Protein AF-A0A8E2E1L4-F1 (afdb_monomer)

Foldseek 3Di:
DDDDPDPPDPLDAAEAEDADAAAKEKAFKFFLQLWQPDADPVRDTCHPVNSCVPQVPPDRMDGAPFPVVQLQVQLQVLQVPPPPRGHYYYHHCDHSHVLRNVLVVQQVVVCPDDPNGSNYIYMYDHDDDDPVSVVVSVSSVVSSVVSSVVRSRD

Organism: NCBI:txid1314670

Structure (mmCIF, N/CA/C/O backbone):
data_AF-A0A8E2E1L4-F1
#
_entry.id   AF-A0A8E2E1L4-F1
#
loop_
_atom_site.group_PDB
_atom_site.id
_atom_site.type_symbol
_atom_site.label_atom_id
_atom_site.label_alt_id
_atom_site.label_comp_id
_atom_site.label_asym_id
_atom_site.label_entity_id
_atom_site.label_seq_id
_atom_site.pdbx_PDB_ins_code
_atom_site.Cartn_x
_atom_site.Cartn_y
_atom_site.Cartn_z
_atom_site.occupancy
_atom_site.B_iso_or_equiv
_atom_site.auth_seq_id
_atom_site.auth_comp_id
_atom_site.auth_asym_id
_atom_site.auth_atom_id
_atom_site.pdbx_PDB_model_num
ATOM 1 N N . MET A 1 1 ? 24.761 -16.349 30.026 1.00 37.56 1 MET A N 1
ATOM 2 C CA . MET A 1 1 ? 23.645 -15.376 29.986 1.00 37.56 1 MET A CA 1
ATOM 3 C C . MET A 1 1 ? 23.310 -15.074 28.532 1.00 37.56 1 MET A C 1
ATOM 5 O O . MET A 1 1 ? 23.951 -14.234 27.919 1.00 37.56 1 MET A O 1
ATOM 9 N N . THR A 1 2 ? 22.364 -15.805 27.950 1.00 43.59 2 THR A N 1
ATOM 10 C CA . THR A 1 2 ? 21.854 -15.575 26.591 1.00 43.59 2 THR A CA 1
ATOM 11 C C . THR A 1 2 ? 20.612 -14.696 26.685 1.00 43.59 2 THR A C 1
ATOM 13 O O . THR A 1 2 ? 19.639 -15.069 27.336 1.00 43.59 2 THR A O 1
ATOM 16 N N . ARG A 1 3 ? 20.661 -13.499 26.092 1.00 42.09 3 ARG A N 1
ATOM 17 C CA . ARG A 1 3 ? 19.517 -12.581 26.031 1.00 42.09 3 ARG A CA 1
ATOM 18 C C . ARG A 1 3 ? 18.404 -13.212 25.179 1.00 42.09 3 ARG A C 1
ATOM 20 O O . ARG A 1 3 ? 18.690 -13.579 24.039 1.00 42.09 3 ARG A O 1
ATOM 27 N N . PRO A 1 4 ? 17.165 -13.344 25.683 1.00 47.50 4 PRO A N 1
ATOM 28 C CA . PRO A 1 4 ? 16.053 -13.804 24.869 1.00 47.50 4 PRO A CA 1
ATOM 29 C C . PRO A 1 4 ? 15.651 -12.668 23.926 1.00 47.50 4 PRO A C 1
ATOM 31 O O . PRO A 1 4 ? 15.186 -11.616 24.360 1.00 47.50 4 PRO A O 1
ATOM 34 N N . TRP A 1 5 ? 15.861 -12.871 22.628 1.00 40.62 5 TRP A N 1
ATOM 35 C CA . TRP A 1 5 ? 15.277 -12.031 21.590 1.00 40.62 5 TRP A CA 1
ATOM 36 C C . TRP A 1 5 ? 13.769 -12.271 21.587 1.00 40.62 5 TRP A C 1
ATOM 38 O O . TRP A 1 5 ? 13.267 -13.184 20.937 1.00 40.62 5 TRP A O 1
ATOM 48 N N . VAL A 1 6 ? 13.037 -11.477 22.363 1.00 40.38 6 VAL A N 1
ATOM 49 C CA . VAL A 1 6 ? 11.596 -11.353 22.173 1.00 40.38 6 VAL A CA 1
ATOM 50 C C . VAL A 1 6 ? 11.417 -10.664 20.823 1.00 40.38 6 VAL A C 1
ATOM 52 O O . VAL A 1 6 ? 11.784 -9.502 20.666 1.00 40.38 6 VAL A O 1
ATOM 55 N N . LEU A 1 7 ? 10.872 -11.382 19.841 1.00 41.34 7 LEU A N 1
ATOM 56 C CA . LEU A 1 7 ? 10.333 -10.829 18.593 1.00 41.34 7 LEU A CA 1
ATOM 57 C C . LEU A 1 7 ? 9.090 -9.969 18.907 1.00 41.34 7 LEU A C 1
ATOM 59 O O . LEU A 1 7 ? 7.988 -10.265 18.456 1.00 41.34 7 LEU A O 1
ATOM 63 N N . SER A 1 8 ? 9.233 -8.937 19.744 1.00 45.66 8 SER A N 1
ATOM 64 C CA . SER A 1 8 ? 8.126 -8.072 20.175 1.00 45.66 8 SER A CA 1
ATOM 65 C C . SER A 1 8 ? 7.727 -7.042 19.121 1.00 45.66 8 SER A C 1
ATOM 67 O O . SER A 1 8 ? 6.702 -6.394 19.284 1.00 45.66 8 SER A O 1
ATOM 69 N N . HIS A 1 9 ? 8.495 -6.907 18.038 1.00 49.41 9 HIS A N 1
ATOM 70 C CA . HIS A 1 9 ? 8.280 -5.892 17.006 1.00 49.41 9 HIS A CA 1
ATOM 71 C C . HIS A 1 9 ? 8.384 -6.492 15.601 1.00 49.41 9 HIS A C 1
ATOM 73 O O . HIS A 1 9 ? 9.121 -6.005 14.750 1.00 49.41 9 HIS A O 1
ATOM 79 N N . LEU A 1 10 ? 7.652 -7.576 15.328 1.00 51.28 10 LEU A N 1
ATOM 80 C CA . LEU A 1 10 ? 7.323 -7.870 13.934 1.00 51.28 10 LEU A CA 1
ATOM 81 C C . LEU A 1 10 ? 6.245 -6.872 13.512 1.00 51.28 10 LEU A C 1
ATOM 83 O O . LEU A 1 10 ? 5.058 -7.117 13.735 1.00 51.28 10 LEU A O 1
ATOM 87 N N . SER A 1 11 ? 6.656 -5.747 12.928 1.00 56.84 11 SER A N 1
ATOM 88 C CA . SER A 1 11 ? 5.755 -4.844 12.216 1.00 56.84 11 SER A CA 1
ATOM 89 C C . SER A 1 11 ? 5.041 -5.649 11.135 1.00 56.84 11 SER A C 1
ATOM 91 O O . SER A 1 11 ? 5.605 -6.015 10.106 1.00 56.84 11 SER A O 1
ATOM 93 N N . ARG A 1 12 ? 3.791 -6.021 11.413 1.00 73.44 12 ARG A N 1
ATOM 94 C CA . ARG A 1 12 ? 2.963 -6.807 10.502 1.00 73.44 12 ARG A CA 1
ATOM 95 C C . ARG A 1 12 ? 2.370 -5.865 9.469 1.00 73.44 12 ARG A C 1
ATOM 97 O O . ARG A 1 12 ? 1.299 -5.314 9.695 1.00 73.44 12 ARG A O 1
ATOM 104 N N . VAL A 1 13 ? 3.076 -5.683 8.359 1.00 80.88 13 VAL A N 1
ATOM 105 C CA . VAL A 1 13 ? 2.529 -5.015 7.176 1.00 80.88 13 VAL A CA 1
ATOM 106 C C . VAL A 1 13 ? 1.843 -6.057 6.296 1.00 80.88 13 VAL A C 1
ATOM 108 O O . VAL A 1 13 ? 2.443 -7.074 5.949 1.00 80.88 13 VAL A O 1
ATOM 111 N N . LEU A 1 14 ? 0.584 -5.815 5.935 1.00 82.12 14 LEU A N 1
ATOM 112 C CA . LEU A 1 14 ? -0.128 -6.593 4.921 1.00 82.12 14 LEU A CA 1
ATOM 113 C C . LEU A 1 14 ? -0.128 -5.822 3.598 1.00 82.12 14 LEU A C 1
ATOM 115 O O . LEU A 1 14 ? -0.702 -4.740 3.526 1.00 82.12 14 LEU A O 1
ATOM 119 N N . LEU A 1 15 ? 0.481 -6.391 2.557 1.00 85.12 15 LEU A N 1
ATOM 120 C CA . LEU A 1 15 ? 0.494 -5.832 1.205 1.00 85.12 15 LEU A CA 1
ATOM 121 C C . LEU A 1 15 ? -0.472 -6.618 0.310 1.00 85.12 15 LEU A C 1
ATOM 123 O O . LEU A 1 15 ? -0.306 -7.822 0.131 1.00 85.12 15 LEU A O 1
ATOM 127 N N . SER A 1 16 ? -1.469 -5.941 -0.254 1.00 81.81 16 SER A N 1
ATOM 128 C CA . SER A 1 16 ? -2.359 -6.480 -1.297 1.00 81.81 16 SER A CA 1
ATOM 129 C C . SER A 1 16 ? -2.087 -5.765 -2.612 1.00 81.81 16 SER A C 1
ATOM 131 O O . SER A 1 16 ? -1.824 -4.569 -2.577 1.00 81.81 16 SER A O 1
ATOM 133 N N . ALA A 1 17 ? -2.160 -6.449 -3.758 1.00 82.19 17 ALA A N 1
ATOM 134 C CA . ALA A 1 17 ? -1.877 -5.821 -5.048 1.00 82.19 17 ALA A CA 1
ATOM 135 C C . ALA A 1 17 ? -2.893 -6.163 -6.143 1.00 82.19 17 ALA A C 1
ATOM 137 O O . ALA A 1 17 ? -3.442 -7.265 -6.173 1.00 82.19 17 ALA A O 1
ATOM 138 N N . ARG A 1 18 ? -3.124 -5.217 -7.063 1.00 85.62 18 ARG A N 1
ATOM 139 C CA . ARG A 1 18 ? -3.981 -5.401 -8.247 1.00 85.62 18 ARG A CA 1
ATOM 140 C C . ARG A 1 18 ? -3.499 -4.568 -9.431 1.00 85.62 18 ARG A C 1
ATOM 142 O O . ARG A 1 18 ? -2.987 -3.471 -9.256 1.00 85.62 18 ARG A O 1
ATOM 149 N N . ILE A 1 19 ? -3.742 -5.063 -10.641 1.00 83.75 19 ILE A N 1
ATOM 150 C CA . ILE A 1 19 ? -3.509 -4.330 -11.887 1.00 83.75 19 ILE A CA 1
ATOM 151 C C . ILE A 1 19 ? -4.470 -3.122 -12.033 1.00 83.75 19 ILE A C 1
ATOM 153 O O . ILE A 1 19 ? -5.688 -3.266 -11.924 1.00 83.75 19 ILE A O 1
ATOM 157 N N . ARG A 1 20 ? -3.908 -1.947 -12.332 1.00 75.88 20 ARG A N 1
ATOM 158 C CA . ARG A 1 20 ? -4.510 -0.674 -12.777 1.00 75.88 20 ARG A CA 1
ATOM 159 C C . ARG A 1 20 ? -3.810 -0.266 -14.084 1.00 75.88 20 ARG A C 1
ATOM 161 O O . ARG A 1 20 ? -2.840 -0.894 -14.478 1.00 75.88 20 ARG A O 1
ATOM 168 N N . LYS A 1 21 ? -4.303 0.734 -14.822 1.00 69.94 21 LYS A N 1
ATOM 169 C CA . LYS A 1 21 ? -3.835 0.960 -16.204 1.00 69.94 21 LYS A CA 1
ATOM 170 C C . LYS A 1 21 ? -2.362 1.405 -16.305 1.00 69.94 21 LYS A C 1
ATOM 172 O O . LYS A 1 21 ? -1.568 0.674 -16.883 1.00 69.94 21 LYS A O 1
ATOM 177 N N . ASN A 1 22 ? -1.981 2.563 -15.749 1.00 84.56 22 ASN A N 1
ATOM 178 C CA . ASN A 1 22 ? -0.790 3.272 -16.262 1.00 84.56 22 ASN A CA 1
ATOM 179 C C . ASN A 1 22 ? 0.268 3.696 -15.227 1.00 84.56 22 ASN A C 1
ATOM 181 O O . ASN A 1 22 ? 1.285 4.261 -15.618 1.00 84.56 22 ASN A O 1
ATOM 185 N N . TYR A 1 23 ? 0.052 3.477 -13.930 1.00 91.75 23 TYR A N 1
ATOM 186 C CA . TYR A 1 23 ? 1.002 3.882 -12.889 1.00 91.75 23 TYR A CA 1
ATOM 187 C C . TYR A 1 23 ? 0.946 2.940 -11.690 1.00 91.75 23 TYR A C 1
ATOM 189 O O . TYR A 1 23 ? -0.010 2.183 -11.514 1.00 91.75 23 TYR A O 1
ATOM 197 N N . PHE A 1 24 ? 1.984 3.017 -10.867 1.00 94.75 24 PHE A N 1
ATOM 198 C CA . PHE A 1 24 ? 2.066 2.350 -9.581 1.00 94.75 24 PHE A CA 1
ATOM 199 C C . PHE A 1 24 ? 1.495 3.269 -8.500 1.00 94.75 24 PHE A C 1
ATOM 201 O O . PHE A 1 24 ? 1.858 4.446 -8.435 1.00 94.75 24 PHE A O 1
ATOM 208 N N . ALA A 1 25 ? 0.630 2.760 -7.631 1.00 94.69 25 ALA A N 1
ATOM 209 C CA . ALA A 1 25 ? 0.103 3.560 -6.531 1.00 94.69 25 ALA A CA 1
ATOM 210 C C . ALA A 1 25 ? -0.146 2.749 -5.275 1.00 94.69 25 ALA A C 1
ATOM 212 O O . ALA A 1 25 ? -0.619 1.620 -5.348 1.00 94.69 25 ALA A O 1
ATOM 213 N N . ILE A 1 26 ? 0.140 3.357 -4.132 1.00 95.25 26 ILE A N 1
ATOM 214 C CA . ILE A 1 26 ? -0.335 2.871 -2.842 1.00 95.25 26 ILE A CA 1
ATOM 215 C C . ILE A 1 26 ? -1.504 3.724 -2.369 1.00 95.25 26 ILE A C 1
ATOM 217 O O . ILE A 1 26 ? -1.541 4.924 -2.639 1.00 95.25 26 ILE A O 1
ATOM 221 N N . GLU A 1 27 ? -2.451 3.093 -1.689 1.00 94.12 27 GLU A N 1
ATOM 222 C CA . GLU A 1 27 ? -3.733 3.707 -1.349 1.00 94.12 27 GLU A CA 1
ATOM 223 C C . GLU A 1 27 ? -3.829 4.051 0.145 1.00 94.12 27 GLU A C 1
ATOM 225 O O . GLU A 1 27 ? -3.549 3.201 0.995 1.00 94.12 27 GLU A O 1
ATOM 230 N N . SER A 1 28 ? -4.251 5.270 0.487 1.00 93.31 28 SER A N 1
ATOM 231 C CA . SER A 1 28 ? -4.348 5.750 1.878 1.00 93.31 28 SER A CA 1
ATOM 232 C C . SER A 1 28 ? -5.562 5.230 2.633 1.00 93.31 28 SER A C 1
ATOM 234 O O . SER A 1 28 ? -5.462 4.944 3.833 1.00 93.31 28 SER A O 1
ATOM 236 N N . SER A 1 29 ? -6.692 5.070 1.944 1.00 93.81 29 SER A N 1
ATOM 237 C CA . SER A 1 29 ? -7.962 4.744 2.583 1.00 93.81 29 SER A CA 1
ATOM 238 C C . SER A 1 29 ? -8.826 3.782 1.771 1.00 93.81 29 SER A C 1
ATOM 240 O O . SER A 1 29 ? -8.568 3.500 0.601 1.00 93.81 29 SER A O 1
ATOM 242 N N . ALA A 1 30 ? -9.858 3.241 2.416 1.00 94.00 30 ALA A N 1
ATOM 243 C CA . ALA A 1 30 ? -10.914 2.490 1.754 1.00 94.00 30 ALA A CA 1
ATOM 244 C C . ALA A 1 30 ? -12.280 2.800 2.365 1.00 94.00 30 ALA A C 1
ATOM 246 O O . ALA A 1 30 ? -12.400 3.020 3.576 1.00 94.00 30 ALA A O 1
ATOM 247 N N . SER A 1 31 ? -13.318 2.728 1.530 1.00 92.88 31 SER A N 1
ATOM 248 C CA . SER A 1 31 ? -14.711 2.813 1.964 1.00 92.88 31 SER A CA 1
ATOM 249 C C . SER A 1 31 ? -15.279 1.437 2.307 1.00 92.88 31 SER A C 1
ATOM 251 O O . SER A 1 31 ? -15.111 0.452 1.578 1.00 92.88 31 SER A O 1
ATOM 253 N N . ARG A 1 32 ? -16.050 1.388 3.388 1.00 91.94 32 ARG A N 1
ATOM 254 C CA . ARG A 1 32 ? -16.835 0.229 3.812 1.00 91.94 32 ARG A CA 1
ATOM 255 C C . ARG A 1 32 ? -17.844 -0.208 2.751 1.00 91.94 32 ARG A C 1
ATOM 257 O O . ARG A 1 32 ? -18.171 -1.389 2.647 1.00 91.94 32 ARG A O 1
ATOM 264 N N . SER A 1 33 ? -18.338 0.742 1.963 1.00 87.00 33 SER A N 1
ATOM 265 C CA . SER A 1 33 ? -19.400 0.532 0.981 1.00 87.00 33 SER A CA 1
ATOM 266 C C . SER A 1 33 ? -18.871 0.281 -0.435 1.00 87.00 33 SER A C 1
ATOM 268 O O . SER A 1 33 ? -19.618 0.429 -1.391 1.00 87.00 33 SER A O 1
ATOM 270 N N . SER A 1 34 ? -17.620 -0.140 -0.615 1.00 84.62 34 SER A N 1
ATOM 271 C CA . SER A 1 34 ? -16.996 -0.208 -1.948 1.00 84.62 34 SER A CA 1
ATOM 272 C C . SER A 1 34 ? -17.573 -1.267 -2.911 1.00 84.62 34 SER A C 1
ATOM 274 O O . SER A 1 34 ? -17.294 -1.194 -4.094 1.00 84.62 34 SER A O 1
ATOM 276 N N . TYR A 1 35 ? -18.357 -2.264 -2.476 1.00 90.00 35 TYR A N 1
ATOM 277 C CA . TYR A 1 35 ? -18.677 -3.447 -3.312 1.00 90.00 35 TYR A CA 1
ATOM 278 C C . TYR A 1 35 ? -20.177 -3.754 -3.481 1.00 90.00 35 TYR A C 1
ATOM 280 O O . TYR A 1 35 ? -20.580 -4.891 -3.714 1.00 90.00 35 TYR A O 1
ATOM 288 N N . HIS A 1 36 ? -21.022 -2.729 -3.373 1.00 87.62 36 HIS A N 1
ATOM 289 C CA . HIS A 1 36 ? -22.476 -2.888 -3.483 1.00 87.62 36 HIS A CA 1
ATOM 290 C C . HIS A 1 36 ? -23.052 -2.540 -4.867 1.00 87.62 36 HIS A C 1
ATOM 292 O O . HIS A 1 36 ? -24.228 -2.807 -5.105 1.00 87.62 36 HIS A O 1
ATOM 298 N N . GLU A 1 37 ? -22.262 -1.910 -5.743 1.00 86.62 37 GLU A N 1
ATOM 299 C CA . GLU A 1 37 ? -22.732 -1.356 -7.025 1.00 86.62 37 GLU A CA 1
ATOM 300 C C . GLU A 1 37 ? -22.460 -2.294 -8.203 1.00 86.62 37 GLU A C 1
ATOM 302 O O . GLU A 1 37 ? -23.354 -2.573 -8.997 1.00 86.62 37 GLU A O 1
ATOM 307 N N . ASN A 1 38 ? -21.228 -2.798 -8.300 1.00 87.69 3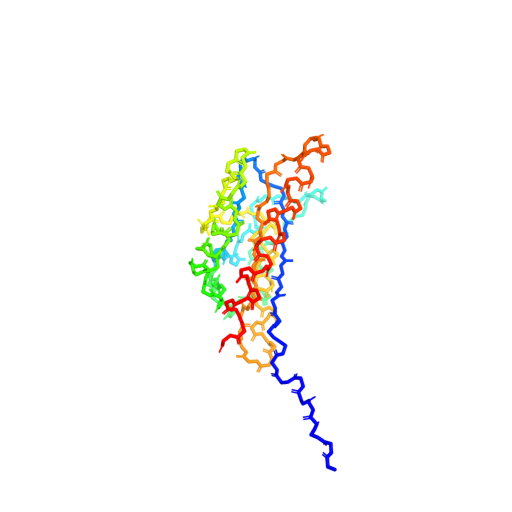8 ASN A N 1
ATOM 308 C CA . ASN A 1 38 ? -20.754 -3.565 -9.447 1.00 87.69 38 ASN A CA 1
ATOM 309 C C . ASN A 1 38 ? -20.560 -5.038 -9.057 1.00 87.69 38 ASN A C 1
ATOM 311 O O . ASN A 1 38 ? -19.838 -5.300 -8.090 1.00 87.69 38 ASN A O 1
ATOM 315 N N . PRO A 1 39 ? -21.165 -5.998 -9.782 1.00 88.38 39 PRO A N 1
ATOM 316 C CA . PRO A 1 39 ? -21.031 -7.414 -9.471 1.00 88.38 39 PRO A CA 1
ATOM 317 C C . PRO A 1 39 ? -19.677 -8.004 -9.898 1.00 88.38 39 PRO A C 1
ATOM 319 O O . PRO A 1 39 ? -19.085 -7.571 -10.887 1.00 88.38 39 PRO A O 1
ATOM 322 N N . ASP A 1 40 ? -19.197 -9.017 -9.174 1.00 89.12 40 ASP A N 1
ATOM 323 C CA . ASP A 1 40 ? -18.026 -9.810 -9.564 1.00 89.12 40 ASP A CA 1
ATOM 324 C C . ASP A 1 40 ? -18.299 -10.772 -10.733 1.00 89.12 40 ASP A C 1
ATOM 326 O O . ASP A 1 40 ? -19.392 -10.855 -11.295 1.00 89.12 40 ASP A O 1
ATOM 330 N N . VAL A 1 41 ? -17.268 -11.547 -11.080 1.00 90.94 41 VAL A N 1
ATOM 331 C CA . VAL A 1 41 ? -17.302 -12.597 -12.109 1.00 90.94 41 VAL A CA 1
ATOM 332 C C . VAL A 1 41 ? -18.326 -13.705 -11.835 1.00 90.94 41 VAL A C 1
ATOM 334 O O . VAL A 1 41 ? -18.654 -14.461 -12.741 1.00 90.94 41 VAL A O 1
ATOM 337 N N . SER A 1 42 ? -18.824 -13.814 -10.600 1.00 93.38 42 SER A N 1
ATOM 338 C CA . SER A 1 42 ? -19.885 -14.743 -10.194 1.00 93.38 42 SER A CA 1
ATOM 339 C C . SER A 1 42 ? -21.252 -14.058 -10.093 1.00 93.38 42 SER A C 1
ATOM 341 O O . SER A 1 42 ? -22.185 -14.634 -9.532 1.00 93.38 42 SER A O 1
ATOM 343 N N . HIS A 1 43 ? -21.379 -12.836 -10.619 1.00 91.12 43 HIS A N 1
ATOM 344 C CA . HIS A 1 43 ? -22.572 -11.996 -10.547 1.00 91.12 43 HIS A CA 1
ATOM 345 C C . HIS A 1 43 ? -23.021 -11.667 -9.115 1.00 91.12 43 HIS A C 1
ATOM 347 O O . HIS A 1 43 ? -24.212 -11.472 -8.863 1.00 91.12 43 HIS A O 1
ATOM 353 N N . ARG A 1 44 ? -22.084 -11.608 -8.162 1.00 92.44 44 ARG A N 1
ATOM 354 C CA . ARG A 1 44 ? -22.376 -11.275 -6.763 1.00 92.44 44 ARG A CA 1
ATOM 355 C C . ARG A 1 44 ? -21.910 -9.872 -6.420 1.00 92.44 44 ARG A C 1
ATOM 357 O O . ARG A 1 44 ? -20.957 -9.369 -6.993 1.00 92.44 44 ARG A O 1
ATOM 364 N N . VAL A 1 45 ? -22.584 -9.267 -5.453 1.00 92.88 45 VAL A N 1
ATOM 365 C CA . VAL A 1 45 ? -22.165 -8.036 -4.775 1.00 92.88 45 VAL A CA 1
ATOM 366 C C . VAL A 1 45 ? -22.154 -8.302 -3.280 1.00 92.88 45 VAL A C 1
ATOM 368 O O . VAL A 1 45 ? -22.821 -9.227 -2.814 1.00 92.88 45 VAL A O 1
ATOM 371 N N . PHE A 1 46 ? -21.451 -7.466 -2.524 1.00 92.94 46 PHE A N 1
ATOM 372 C CA . PHE A 1 46 ? -21.653 -7.391 -1.084 1.00 92.94 46 PHE A CA 1
ATOM 373 C C . PHE A 1 46 ? -22.655 -6.277 -0.795 1.00 92.94 46 PHE A C 1
ATOM 375 O O . PHE A 1 46 ? -22.361 -5.085 -0.917 1.00 92.94 46 PHE A O 1
ATOM 382 N N . THR A 1 47 ? -23.891 -6.674 -0.505 1.00 93.31 47 THR A N 1
ATOM 383 C CA . THR A 1 47 ? -25.022 -5.751 -0.421 1.00 93.31 47 THR A CA 1
ATOM 384 C C . THR A 1 47 ? -24.868 -4.780 0.749 1.00 93.31 47 THR A C 1
ATOM 386 O O . THR A 1 47 ? -24.247 -5.082 1.766 1.00 93.31 47 THR A O 1
ATOM 389 N N . LYS A 1 48 ? -25.540 -3.621 0.678 1.00 91.62 48 LYS A N 1
ATOM 390 C CA . LYS A 1 48 ? -25.585 -2.667 1.805 1.00 91.62 48 LYS A CA 1
ATOM 391 C C . LYS A 1 48 ? -26.100 -3.307 3.103 1.00 91.62 48 LYS A C 1
ATOM 393 O O . LYS A 1 48 ? -25.665 -2.926 4.189 1.00 91.62 48 LYS A O 1
ATOM 398 N N . GLY A 1 49 ? -27.024 -4.267 2.993 1.00 94.38 49 GLY A N 1
ATOM 399 C CA . GLY A 1 49 ? -27.542 -5.030 4.129 1.00 94.38 49 GLY A CA 1
ATOM 400 C C . GLY A 1 49 ? -26.461 -5.891 4.780 1.00 94.38 49 GLY A C 1
ATOM 401 O O . GLY A 1 49 ? -26.262 -5.807 5.990 1.00 94.38 49 GLY A O 1
ATOM 402 N N . GLU A 1 50 ? -25.707 -6.648 3.983 1.00 94.88 50 GLU A N 1
ATOM 403 C CA . GLU A 1 50 ? -24.573 -7.448 4.463 1.00 94.88 50 GLU A CA 1
ATOM 404 C C . GLU A 1 50 ? -23.467 -6.565 5.052 1.00 94.88 50 GLU A C 1
ATOM 406 O O . GLU A 1 50 ? -23.000 -6.832 6.160 1.00 94.88 50 GLU A O 1
ATOM 411 N N . THR A 1 51 ? -23.134 -5.448 4.399 1.00 94.25 51 THR A N 1
ATOM 412 C CA . THR A 1 51 ? -22.201 -4.439 4.923 1.00 94.25 51 THR A CA 1
ATOM 413 C C . THR A 1 51 ? -22.613 -3.928 6.294 1.00 94.25 51 THR A C 1
ATOM 415 O O . THR A 1 51 ? -21.791 -3.858 7.211 1.00 94.25 51 THR A O 1
ATOM 418 N N . LYS A 1 52 ? -23.893 -3.592 6.470 1.00 93.88 52 LYS A N 1
ATOM 419 C CA . LYS A 1 52 ? -24.421 -3.156 7.764 1.00 93.88 52 LYS A CA 1
ATOM 420 C C . LYS A 1 52 ? -24.373 -4.278 8.804 1.00 93.88 52 LYS A C 1
ATOM 422 O O . LYS A 1 52 ? -24.077 -3.998 9.962 1.00 93.88 52 LYS A O 1
ATOM 427 N N . ASN A 1 53 ? -24.626 -5.522 8.411 1.00 95.69 53 ASN A N 1
ATOM 428 C CA . ASN A 1 53 ? -24.594 -6.663 9.325 1.00 95.69 53 ASN A CA 1
ATOM 429 C C . ASN A 1 53 ? -23.171 -6.979 9.809 1.00 95.69 53 ASN A C 1
ATOM 431 O O . ASN A 1 53 ? -22.975 -7.226 10.996 1.00 95.69 53 ASN A O 1
ATOM 435 N N . VAL A 1 54 ? -22.178 -6.936 8.916 1.00 95.25 54 VAL A N 1
ATOM 436 C CA . VAL A 1 54 ? -20.788 -7.309 9.235 1.00 95.25 54 VAL A CA 1
ATOM 437 C C . VAL A 1 54 ? -20.004 -6.142 9.843 1.00 95.25 54 VAL A C 1
ATOM 439 O O . VAL A 1 54 ? -19.288 -6.316 10.828 1.00 95.25 54 VAL A O 1
ATOM 442 N N . TRP A 1 55 ? -20.158 -4.936 9.295 1.00 95.56 55 TRP A N 1
ATOM 443 C CA . TRP A 1 55 ? -19.365 -3.753 9.651 1.00 95.56 55 TRP A CA 1
ATOM 444 C C . TRP A 1 55 ? -20.231 -2.558 10.059 1.00 95.56 55 TRP A C 1
ATOM 446 O O . TRP A 1 55 ? -19.822 -1.408 9.931 1.00 95.56 55 TRP A O 1
ATOM 456 N N . GLY A 1 56 ? -21.447 -2.787 10.560 1.00 93.50 56 GLY A N 1
ATOM 457 C CA . GLY A 1 56 ? -22.370 -1.719 10.970 1.00 93.50 56 GLY A CA 1
ATOM 458 C C . GLY A 1 56 ? -21.827 -0.766 12.036 1.00 93.50 56 GLY A C 1
ATOM 459 O O . GLY A 1 56 ? -22.285 0.367 12.119 1.00 93.50 56 GLY A O 1
ATOM 460 N N . LYS A 1 57 ? -20.859 -1.226 12.836 1.00 94.31 57 LYS A N 1
ATOM 461 C CA . LYS A 1 57 ? -20.201 -0.448 13.897 1.00 94.31 57 LYS A CA 1
ATOM 462 C C . LYS A 1 57 ? -18.841 0.122 13.482 1.00 94.31 57 LYS A C 1
ATOM 464 O O . LYS A 1 57 ? -18.249 0.868 14.254 1.00 94.31 57 LYS A O 1
ATOM 469 N N . SER A 1 58 ? -18.330 -0.256 12.311 1.00 94.25 58 SER A N 1
ATOM 470 C CA . SER A 1 58 ? -17.045 0.232 11.809 1.00 94.25 58 SER A CA 1
ATOM 471 C C . SER A 1 58 ? -17.218 1.594 11.115 1.00 94.25 58 SER A C 1
ATOM 473 O O . SER A 1 58 ? -18.289 1.848 10.559 1.00 94.25 58 SER A O 1
ATOM 475 N N . PRO A 1 59 ? -16.189 2.464 11.107 1.00 94.75 59 PRO A N 1
ATOM 476 C CA . PRO A 1 59 ? -16.220 3.738 10.381 1.00 94.75 59 PRO A CA 1
ATOM 477 C C . PRO A 1 59 ? -16.495 3.561 8.886 1.00 94.75 59 PRO A C 1
ATOM 479 O O . PRO A 1 59 ? -16.068 2.570 8.299 1.00 94.75 59 PRO A O 1
ATOM 482 N N . GLU A 1 60 ? -17.153 4.530 8.246 1.00 93.75 60 GLU A N 1
ATOM 483 C CA . GLU A 1 60 ? -17.426 4.444 6.803 1.00 93.75 60 GLU A CA 1
ATOM 484 C C . GLU A 1 60 ? -16.140 4.430 5.971 1.00 93.75 60 GLU A C 1
ATOM 486 O O . GLU A 1 60 ? -16.049 3.680 5.006 1.00 93.75 60 GLU A O 1
ATOM 491 N N . ILE A 1 61 ? -15.136 5.204 6.382 1.00 94.12 61 ILE A N 1
ATOM 492 C CA . ILE A 1 61 ? -13.813 5.242 5.760 1.00 94.12 61 ILE A CA 1
ATOM 493 C C . ILE A 1 61 ? -12.786 4.810 6.801 1.00 94.12 61 ILE A C 1
ATOM 495 O O . ILE A 1 61 ? -12.820 5.266 7.948 1.00 94.12 61 ILE A O 1
ATOM 499 N N . LEU A 1 62 ? -11.868 3.934 6.402 1.00 95.06 62 LEU A N 1
ATOM 500 C CA . LEU A 1 62 ? -10.709 3.562 7.204 1.00 95.06 62 LEU A CA 1
ATOM 501 C C . LEU A 1 62 ? -9.427 3.941 6.479 1.00 95.06 62 LEU A C 1
ATOM 503 O O . LEU A 1 62 ? -9.282 3.665 5.294 1.00 95.06 62 LEU A O 1
ATOM 507 N N . ASN A 1 63 ? -8.492 4.507 7.239 1.00 95.44 63 ASN A N 1
ATOM 508 C CA . ASN A 1 63 ? -7.134 4.793 6.795 1.00 95.44 63 ASN A CA 1
ATOM 509 C C . ASN A 1 63 ? -6.165 3.760 7.369 1.00 95.44 63 ASN A C 1
ATOM 511 O O . ASN A 1 63 ? -6.358 3.275 8.499 1.00 95.44 63 ASN A O 1
ATOM 515 N N . THR A 1 64 ? -5.106 3.473 6.615 1.00 94.81 64 THR A N 1
ATOM 516 C CA . THR A 1 64 ? -3.932 2.788 7.164 1.00 94.81 64 THR A CA 1
ATOM 517 C C . THR A 1 64 ? -3.317 3.603 8.303 1.00 94.81 64 THR A C 1
ATOM 519 O O . THR A 1 64 ? -3.529 4.809 8.414 1.00 94.81 64 THR A O 1
ATOM 522 N N . THR A 1 65 ? -2.587 2.937 9.192 1.00 94.25 65 THR A N 1
ATOM 523 C CA . THR A 1 65 ? -1.795 3.606 10.244 1.00 94.25 65 THR A CA 1
ATOM 524 C C . THR A 1 65 ? -0.330 3.781 9.854 1.00 94.25 65 THR A C 1
ATOM 526 O O . THR A 1 65 ? 0.479 4.150 10.696 1.00 94.25 65 THR A O 1
ATOM 529 N N . LEU A 1 66 ? 0.027 3.449 8.613 1.00 93.31 66 LEU A N 1
ATOM 530 C CA . LEU A 1 66 ? 1.361 3.679 8.072 1.00 93.31 66 LEU A CA 1
ATOM 531 C C . LEU A 1 66 ? 1.496 5.126 7.594 1.00 93.31 66 LEU A C 1
ATOM 533 O O . LEU A 1 66 ? 0.573 5.665 6.988 1.00 93.31 66 LEU A O 1
ATOM 537 N N . GLU A 1 67 ? 2.678 5.702 7.791 1.00 93.88 67 GLU A N 1
ATOM 538 C CA . GLU A 1 67 ? 3.054 7.029 7.293 1.00 93.88 67 GLU A CA 1
ATOM 539 C C . GLU A 1 67 ? 3.366 6.955 5.788 1.00 93.88 67 GLU A C 1
ATOM 541 O O . GLU A 1 67 ? 4.527 6.918 5.365 1.00 93.88 67 GLU A O 1
ATOM 546 N N . LEU A 1 68 ? 2.325 6.837 4.958 1.00 95.06 68 LEU A N 1
ATOM 547 C CA . LEU A 1 68 ? 2.482 6.534 3.532 1.00 95.06 68 LEU A CA 1
ATOM 548 C C . LEU A 1 68 ? 3.222 7.623 2.755 1.00 95.06 68 LEU A C 1
ATOM 550 O O . LEU A 1 68 ? 3.891 7.316 1.772 1.00 95.06 68 LEU A O 1
ATOM 554 N N . GLU A 1 69 ? 3.155 8.875 3.186 1.00 95.94 69 GLU A N 1
ATOM 555 C CA . GLU A 1 69 ? 3.916 9.977 2.606 1.00 95.94 69 GLU A CA 1
ATOM 556 C C . GLU A 1 69 ? 5.423 9.708 2.704 1.00 95.94 69 GLU A C 1
ATOM 558 O O . GLU A 1 69 ? 6.134 9.818 1.702 1.00 95.94 69 GLU A O 1
ATOM 563 N N . GLN A 1 70 ? 5.891 9.259 3.875 1.00 95.94 70 GLN A N 1
ATOM 564 C CA . GLN A 1 70 ? 7.292 8.884 4.095 1.00 95.94 70 GLN A CA 1
ATOM 565 C C . GLN A 1 70 ? 7.660 7.634 3.287 1.00 95.94 70 GLN A C 1
ATOM 567 O O . GLN A 1 70 ? 8.742 7.559 2.701 1.00 95.94 70 GLN A O 1
ATOM 572 N N . VAL A 1 71 ? 6.741 6.664 3.195 1.00 96.44 71 VAL A N 1
ATOM 573 C CA . VAL A 1 71 ? 6.924 5.470 2.354 1.00 96.44 71 VAL A CA 1
ATOM 574 C C . VAL A 1 71 ? 7.115 5.866 0.891 1.00 96.44 71 VAL A C 1
ATOM 576 O O . VAL A 1 71 ? 8.038 5.373 0.247 1.00 96.44 71 VAL A O 1
ATOM 579 N N . VAL A 1 72 ? 6.273 6.753 0.349 1.00 96.81 72 VAL A N 1
ATOM 580 C CA . VAL A 1 72 ? 6.370 7.197 -1.050 1.00 96.81 72 VAL A CA 1
ATOM 581 C C . VAL A 1 72 ? 7.644 7.996 -1.296 1.00 96.81 72 VAL A C 1
ATOM 583 O O . VAL A 1 72 ? 8.253 7.841 -2.357 1.00 96.81 72 VAL A O 1
ATOM 586 N N . GLU A 1 73 ? 8.079 8.820 -0.344 1.00 96.81 73 GLU A N 1
ATOM 587 C CA . GLU A 1 73 ? 9.364 9.514 -0.431 1.00 96.81 73 GLU A CA 1
ATOM 588 C C . GLU A 1 73 ? 10.520 8.514 -0.571 1.00 96.81 73 GLU A C 1
ATOM 590 O O . GLU A 1 73 ? 11.267 8.572 -1.55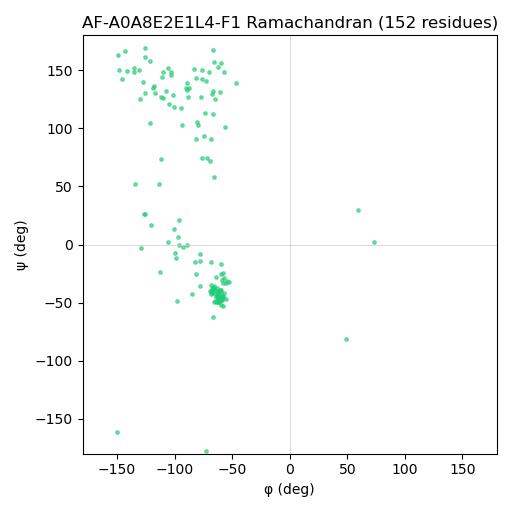2 1.00 96.81 73 GLU A O 1
ATOM 595 N N . LYS A 1 74 ? 10.601 7.526 0.329 1.00 96.25 74 LYS A N 1
ATOM 596 C CA . LYS A 1 74 ? 11.630 6.475 0.285 1.00 96.25 74 LYS A CA 1
ATOM 597 C C . LYS A 1 74 ? 11.549 5.625 -0.974 1.00 96.25 74 LYS A C 1
ATOM 599 O O . LYS A 1 74 ? 12.563 5.351 -1.613 1.00 96.25 74 LYS A O 1
ATOM 604 N N . TRP A 1 75 ? 10.339 5.268 -1.387 1.00 97.25 75 TRP A N 1
ATOM 605 C CA . TRP A 1 75 ? 10.103 4.511 -2.610 1.00 97.25 75 TRP A CA 1
ATOM 606 C C . TRP A 1 75 ? 10.628 5.257 -3.844 1.00 97.25 75 TRP A C 1
ATOM 608 O O . TRP A 1 75 ? 11.292 4.663 -4.694 1.00 97.25 75 TRP A O 1
ATOM 618 N N . ARG A 1 76 ? 10.406 6.574 -3.924 1.00 97.06 76 ARG A N 1
ATOM 619 C CA . ARG A 1 76 ? 10.947 7.429 -4.992 1.00 97.06 76 ARG A CA 1
ATOM 620 C C . ARG A 1 76 ? 12.466 7.563 -4.924 1.00 97.06 76 ARG A C 1
ATOM 622 O O . ARG A 1 76 ? 13.102 7.597 -5.978 1.00 97.06 76 ARG A O 1
ATOM 629 N N . GLU A 1 77 ? 13.051 7.637 -3.730 1.00 96.31 77 GLU A N 1
ATOM 630 C CA . GLU A 1 77 ? 14.51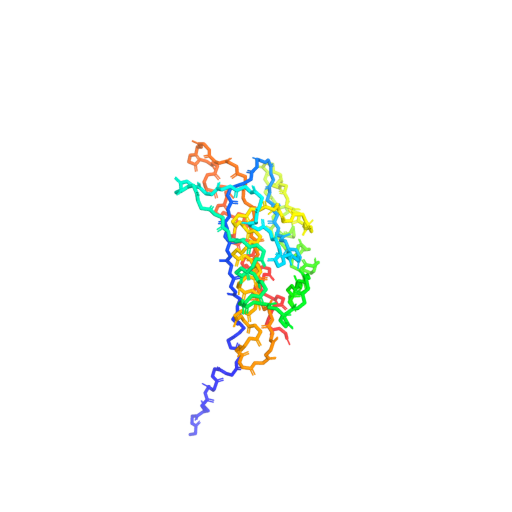0 7.658 -3.559 1.00 96.31 77 GLU A CA 1
ATOM 631 C C . GLU A 1 77 ? 15.167 6.380 -4.085 1.00 96.31 77 GLU A C 1
ATOM 633 O O . GLU A 1 77 ? 16.070 6.474 -4.920 1.00 96.31 77 GLU A O 1
ATOM 638 N N . GLU A 1 78 ? 14.661 5.208 -3.692 1.00 95.69 78 GLU A N 1
ATOM 639 C CA . GLU A 1 78 ? 15.154 3.900 -4.155 1.00 95.69 78 GLU A CA 1
ATOM 640 C C . GLU A 1 78 ? 15.096 3.760 -5.686 1.00 95.69 78 GLU A C 1
ATOM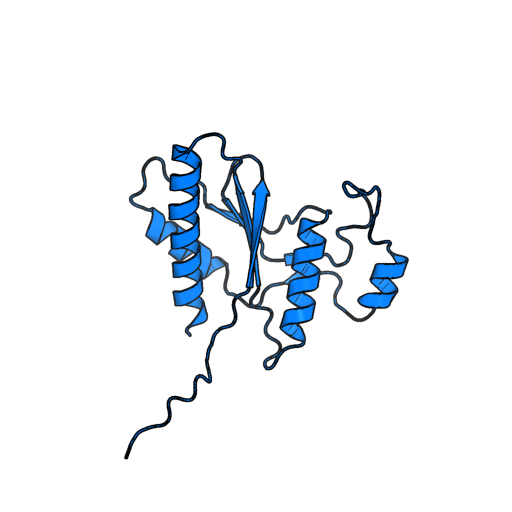 642 O O . GLU A 1 78 ? 15.908 3.067 -6.298 1.00 95.69 78 GLU A O 1
ATOM 647 N N . LEU A 1 79 ? 14.148 4.446 -6.330 1.00 96.31 79 LEU A N 1
ATOM 648 C CA . LEU A 1 79 ? 13.912 4.379 -7.773 1.00 96.31 79 LEU A CA 1
ATOM 649 C C . LEU A 1 79 ? 14.593 5.495 -8.575 1.00 96.31 79 LEU A C 1
ATOM 651 O O . LEU A 1 79 ? 14.489 5.507 -9.806 1.00 96.31 79 LEU A O 1
ATOM 655 N N . ARG A 1 80 ? 15.313 6.416 -7.921 1.00 95.00 80 ARG A N 1
ATOM 656 C CA . ARG A 1 80 ? 15.869 7.633 -8.543 1.00 95.00 80 ARG A CA 1
ATOM 657 C C . ARG A 1 80 ? 16.807 7.345 -9.722 1.00 95.00 80 ARG A C 1
ATOM 659 O O . ARG A 1 80 ? 16.866 8.131 -10.671 1.00 95.00 80 ARG A O 1
ATOM 666 N N . SER A 1 81 ? 17.544 6.237 -9.675 1.00 94.06 81 SER A N 1
ATOM 667 C CA . SER A 1 81 ? 18.496 5.840 -10.722 1.00 94.06 81 SER A CA 1
ATOM 668 C C . SER A 1 81 ? 17.844 5.120 -11.908 1.00 94.06 81 SER A C 1
ATOM 670 O O . SER A 1 81 ? 18.461 5.019 -12.969 1.00 94.06 81 SER A O 1
ATOM 672 N N . ALA A 1 82 ? 16.600 4.651 -11.774 1.00 93.19 82 ALA A N 1
ATOM 673 C CA . ALA A 1 82 ? 15.944 3.857 -12.801 1.00 93.19 82 ALA A CA 1
ATOM 674 C C . ALA A 1 82 ? 15.538 4.707 -14.019 1.00 93.19 82 ALA A C 1
ATOM 676 O O . ALA A 1 82 ? 15.067 5.840 -13.887 1.00 93.19 82 ALA A O 1
ATOM 677 N N . LYS A 1 83 ? 15.705 4.151 -15.227 1.00 91.81 83 LYS A N 1
ATOM 678 C CA . LYS A 1 83 ? 15.423 4.834 -16.500 1.00 91.81 83 LYS A CA 1
ATOM 679 C C . LYS A 1 83 ? 14.543 3.965 -17.419 1.00 91.81 83 LYS A C 1
ATOM 681 O O . LYS A 1 83 ? 14.947 2.846 -17.731 1.00 91.81 83 LYS A O 1
ATOM 686 N N . PRO A 1 84 ? 13.384 4.466 -17.895 1.00 90.25 84 PRO A N 1
ATOM 687 C CA . PRO A 1 84 ? 12.708 5.679 -17.424 1.00 90.25 84 PRO A CA 1
ATOM 688 C C . PRO A 1 84 ? 12.296 5.545 -15.950 1.00 90.25 84 PRO A C 1
ATOM 690 O O . PRO A 1 84 ? 12.087 4.431 -15.457 1.00 90.25 84 PRO A O 1
ATOM 693 N N . ALA A 1 85 ? 12.195 6.677 -15.248 1.00 92.06 85 ALA A N 1
ATOM 694 C CA . ALA A 1 85 ? 11.718 6.686 -13.868 1.00 92.06 85 ALA A CA 1
ATOM 695 C C . ALA A 1 85 ? 10.285 6.121 -13.835 1.00 92.06 85 ALA A C 1
ATOM 697 O O . ALA A 1 85 ? 9.473 6.518 -14.674 1.00 92.06 85 ALA A O 1
ATOM 698 N N . PRO A 1 86 ? 9.972 5.170 -12.941 1.00 94.25 86 PRO A N 1
ATOM 699 C CA . PRO A 1 86 ? 8.630 4.624 -12.869 1.00 94.25 86 PRO A CA 1
ATOM 700 C C . PRO A 1 86 ? 7.711 5.628 -12.165 1.00 94.25 86 PRO A C 1
ATOM 702 O O . PRO A 1 86 ? 8.114 6.308 -11.221 1.00 94.25 86 PRO A O 1
ATOM 705 N N . ASP A 1 87 ? 6.475 5.724 -12.642 1.00 94.75 87 ASP A N 1
ATOM 706 C CA . ASP A 1 87 ? 5.466 6.614 -12.076 1.00 94.75 87 ASP A CA 1
ATOM 707 C C . ASP A 1 87 ? 4.859 5.975 -10.822 1.00 94.75 87 ASP A C 1
ATOM 709 O O . ASP A 1 87 ? 4.065 5.037 -10.923 1.00 94.75 87 ASP A O 1
ATOM 713 N N . VAL A 1 88 ? 5.294 6.451 -9.652 1.00 96.19 88 VAL A N 1
ATOM 714 C CA . VAL A 1 88 ? 4.871 5.967 -8.332 1.00 96.19 88 VAL A CA 1
ATOM 715 C C . VAL A 1 88 ? 4.149 7.069 -7.550 1.00 96.19 88 VAL A C 1
ATOM 717 O O . VAL A 1 88 ? 4.628 8.210 -7.439 1.00 96.19 88 VAL A O 1
ATOM 720 N N . ARG A 1 89 ? 2.976 6.740 -6.999 1.00 95.00 89 ARG A N 1
ATOM 721 C CA . ARG A 1 89 ? 2.057 7.717 -6.396 1.00 95.00 89 ARG A CA 1
ATOM 722 C C . ARG A 1 89 ? 1.489 7.247 -5.056 1.00 95.00 89 ARG A C 1
ATOM 724 O O . ARG A 1 89 ? 1.313 6.053 -4.830 1.00 95.00 89 ARG A O 1
ATOM 731 N N . LEU A 1 90 ? 1.165 8.219 -4.206 1.00 95.31 90 LEU A N 1
ATOM 732 C CA . LEU A 1 90 ? 0.155 8.054 -3.165 1.00 95.31 90 LEU A CA 1
ATOM 733 C C . LEU A 1 90 ? -1.199 8.403 -3.790 1.00 95.31 90 LEU A C 1
ATOM 735 O O . LEU A 1 90 ? -1.300 9.387 -4.526 1.00 95.31 90 LEU A O 1
ATOM 739 N N . SER A 1 91 ? -2.202 7.576 -3.539 1.00 91.12 91 SER A N 1
ATOM 740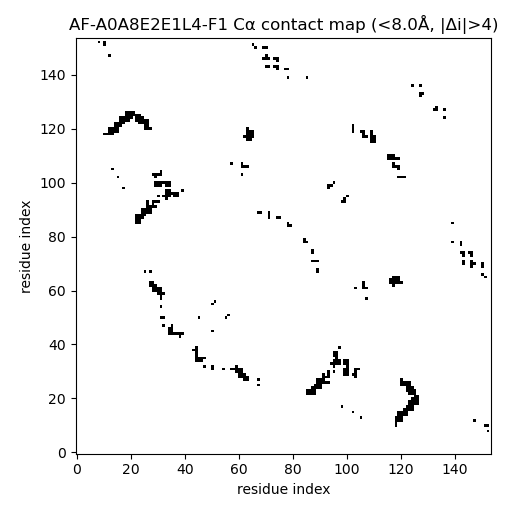 C CA . SER A 1 91 ? -3.564 7.723 -4.041 1.00 91.12 91 SER A CA 1
ATOM 741 C C . SER A 1 91 ? -4.543 7.570 -2.879 1.00 91.12 91 SER A C 1
ATOM 743 O O . SER A 1 91 ? -4.253 6.873 -1.913 1.00 91.12 91 SER A O 1
ATOM 745 N N . ASP A 1 92 ? -5.688 8.239 -2.977 1.00 84.56 92 ASP A N 1
ATOM 746 C CA . ASP A 1 92 ? -6.827 8.069 -2.063 1.00 84.56 92 ASP A CA 1
ATOM 747 C C . ASP A 1 92 ? -8.085 7.614 -2.826 1.00 84.56 92 ASP A C 1
ATOM 749 O O . ASP A 1 92 ? -9.214 7.733 -2.364 1.00 84.56 92 ASP A O 1
ATOM 753 N N . ASP A 1 93 ? -7.881 7.121 -4.048 1.00 73.75 93 ASP A N 1
ATOM 754 C CA . ASP A 1 93 ? -8.926 6.704 -4.975 1.00 73.75 93 ASP A CA 1
ATOM 755 C C . ASP A 1 93 ? -8.887 5.188 -5.151 1.00 73.75 93 ASP A C 1
ATOM 757 O O . ASP A 1 93 ? -8.446 4.631 -6.168 1.00 73.75 93 ASP A O 1
ATOM 761 N N . VAL A 1 94 ? -9.346 4.514 -4.104 1.00 72.75 94 VAL A N 1
ATOM 762 C CA . VAL A 1 94 ? -9.648 3.094 -4.163 1.00 72.75 94 VAL A CA 1
ATOM 763 C C . VAL A 1 94 ? -11.017 2.933 -4.795 1.00 72.75 94 VAL A C 1
ATOM 765 O O . VAL A 1 94 ? -12.042 3.190 -4.171 1.00 72.75 94 VAL A O 1
ATOM 768 N N . GLU A 1 95 ? -11.009 2.500 -6.054 1.00 72.25 95 GLU A N 1
ATOM 769 C CA . GLU A 1 95 ? -12.214 2.248 -6.843 1.00 72.25 95 GLU A CA 1
ATOM 770 C C . GLU A 1 95 ? -13.262 1.436 -6.050 1.00 72.25 95 GLU A C 1
ATOM 772 O O . GLU A 1 95 ? -12.930 0.446 -5.380 1.00 72.25 95 GLU A O 1
ATOM 777 N N . ASN A 1 96 ? -14.540 1.818 -6.196 1.00 69.38 96 ASN A N 1
ATOM 778 C CA . ASN A 1 96 ? -15.711 1.127 -5.639 1.00 69.38 96 ASN A CA 1
ATOM 779 C C . ASN A 1 96 ? -15.942 -0.232 -6.329 1.00 69.38 96 ASN A C 1
ATOM 781 O O . ASN A 1 96 ? -16.876 -0.433 -7.115 1.00 69.38 96 ASN A O 1
ATOM 785 N N . PHE A 1 97 ? -15.062 -1.185 -6.027 1.00 84.19 97 PHE A N 1
ATOM 786 C CA . PHE A 1 97 ? -15.203 -2.587 -6.387 1.00 84.19 97 PHE A CA 1
ATOM 787 C C . PHE A 1 97 ? -14.515 -3.501 -5.354 1.00 84.19 97 PHE A C 1
ATOM 789 O O . PHE A 1 97 ? -14.228 -3.099 -4.222 1.00 84.19 97 PHE A O 1
ATOM 796 N N . LEU A 1 98 ? -14.223 -4.748 -5.739 1.00 86.69 98 LEU A N 1
ATOM 797 C CA . LEU A 1 98 ? -13.590 -5.764 -4.895 1.00 86.69 98 LEU A CA 1
ATOM 798 C C . LEU A 1 98 ? -12.282 -5.286 -4.238 1.00 86.69 98 LEU A C 1
ATOM 800 O O . LEU A 1 98 ? -11.983 -5.683 -3.119 1.00 86.69 98 LEU A O 1
ATOM 804 N N . CYS A 1 99 ? -11.517 -4.413 -4.896 1.00 88.44 99 CYS A N 1
ATOM 805 C CA . CYS A 1 99 ? -10.266 -3.846 -4.375 1.00 88.44 99 CYS A CA 1
ATOM 806 C C . CYS A 1 99 ? -10.504 -3.078 -3.076 1.00 88.44 99 CYS A C 1
ATOM 808 O O . CYS A 1 99 ? -9.874 -3.374 -2.061 1.00 88.44 99 CYS A O 1
ATOM 810 N N . GLY A 1 100 ? -11.464 -2.148 -3.096 1.00 90.12 100 GLY A N 1
ATOM 811 C CA . GLY A 1 100 ? -11.833 -1.376 -1.916 1.00 90.12 100 GLY A CA 1
ATOM 812 C C . GLY A 1 100 ? -12.444 -2.217 -0.825 1.00 90.12 100 GLY A C 1
ATOM 813 O O . GLY A 1 100 ? -12.119 -2.031 0.344 1.00 90.12 100 GLY A O 1
ATOM 814 N N . PHE A 1 101 ? -13.225 -3.227 -1.197 1.00 92.06 101 PHE A N 1
ATOM 815 C CA . PHE A 1 101 ? -13.737 -4.192 -0.234 1.00 92.06 101 PHE A CA 1
ATOM 816 C C . PHE A 1 101 ? -12.621 -4.990 0.451 1.00 92.06 101 PHE A C 1
ATOM 818 O O . PHE A 1 101 ? -12.591 -5.062 1.678 1.00 92.06 101 PHE A O 1
ATOM 825 N N . MET A 1 102 ? -11.678 -5.551 -0.312 1.00 92.12 102 MET A N 1
ATOM 826 C CA . MET A 1 102 ? -10.548 -6.309 0.237 1.00 92.12 102 MET A CA 1
ATOM 827 C C . MET A 1 102 ? -9.649 -5.430 1.105 1.00 92.12 102 MET A C 1
ATOM 829 O O . MET A 1 102 ? -9.204 -5.873 2.168 1.00 92.12 102 MET A O 1
ATOM 833 N N . TYR A 1 103 ? -9.399 -4.187 0.684 1.00 94.00 103 TYR A N 1
ATOM 834 C CA . TYR A 1 103 ? -8.593 -3.258 1.462 1.00 94.00 103 TYR A CA 1
ATOM 835 C C . TYR A 1 103 ? -9.287 -2.888 2.776 1.00 94.00 103 TYR A C 1
ATOM 837 O O . TYR A 1 103 ? -8.701 -3.048 3.847 1.00 94.00 103 TYR A O 1
ATOM 845 N N . TYR A 1 104 ? -10.565 -2.505 2.719 1.00 95.06 104 TYR A N 1
ATOM 846 C CA . TYR A 1 104 ? -11.353 -2.183 3.904 1.00 95.06 104 TYR A CA 1
ATOM 847 C C . TYR A 1 104 ? -11.441 -3.365 4.879 1.00 95.06 104 TYR A C 1
ATOM 849 O O . TYR A 1 104 ? -11.184 -3.208 6.075 1.00 95.06 104 TYR A O 1
ATOM 857 N N . ALA A 1 105 ? -11.741 -4.566 4.375 1.00 94.56 105 ALA A N 1
ATOM 858 C CA . ALA A 1 105 ? -11.785 -5.781 5.184 1.00 94.56 105 ALA A CA 1
ATOM 859 C C . ALA A 1 105 ? -10.439 -6.036 5.877 1.00 94.56 105 ALA A C 1
ATOM 861 O O . ALA A 1 105 ? -10.396 -6.307 7.075 1.00 94.56 105 ALA A O 1
ATOM 862 N N . SER A 1 106 ? -9.334 -5.874 5.148 1.00 93.94 106 SER A N 1
ATOM 863 C CA . SER A 1 106 ? -7.982 -6.030 5.687 1.00 93.94 106 SER A CA 1
ATOM 864 C C . SER A 1 106 ? -7.668 -5.013 6.788 1.00 93.94 106 SER A C 1
ATOM 866 O O . SER A 1 106 ? -7.093 -5.384 7.812 1.00 93.94 106 SER A O 1
ATOM 868 N N . LEU A 1 107 ? -8.075 -3.749 6.619 1.00 95.00 107 LEU A N 1
ATOM 869 C CA . LEU A 1 107 ? -7.931 -2.701 7.635 1.00 95.00 107 LEU A CA 1
ATOM 870 C C . LEU A 1 107 ? -8.724 -3.042 8.905 1.00 95.00 107 LEU A C 1
ATOM 872 O O . LEU A 1 107 ? -8.189 -2.927 10.008 1.00 95.00 107 LEU A O 1
ATOM 876 N N . VAL A 1 108 ? -9.971 -3.508 8.766 1.00 94.88 108 VAL A N 1
ATOM 877 C CA . VAL A 1 108 ? -10.795 -3.962 9.901 1.00 94.88 108 VAL A CA 1
ATOM 878 C C . VAL A 1 108 ? -10.146 -5.145 10.615 1.00 94.88 108 VAL A C 1
ATOM 880 O O . VAL A 1 108 ? -10.048 -5.143 11.840 1.00 94.88 108 VAL A O 1
ATOM 883 N N . GLU A 1 109 ? -9.699 -6.158 9.873 1.00 93.00 109 GLU A N 1
ATOM 884 C CA . GLU A 1 109 ? -9.111 -7.359 10.469 1.00 93.00 109 GLU A CA 1
ATOM 885 C C . GLU A 1 109 ? -7.765 -7.086 11.140 1.00 93.00 109 GLU A C 1
ATOM 887 O O . GLU A 1 109 ? -7.474 -7.665 12.186 1.00 93.00 109 GLU A O 1
ATOM 892 N N . MET A 1 110 ? -6.948 -6.184 10.594 1.00 91.25 110 MET A N 1
ATOM 893 C CA . MET A 1 110 ? -5.710 -5.765 11.253 1.00 91.25 110 MET A CA 1
ATOM 894 C C . MET A 1 110 ? -5.984 -4.954 12.519 1.00 91.25 110 MET A C 1
ATOM 896 O O . MET A 1 110 ? -5.367 -5.244 13.539 1.00 91.25 110 MET A O 1
ATOM 900 N N . ALA A 1 111 ? -6.978 -4.056 12.5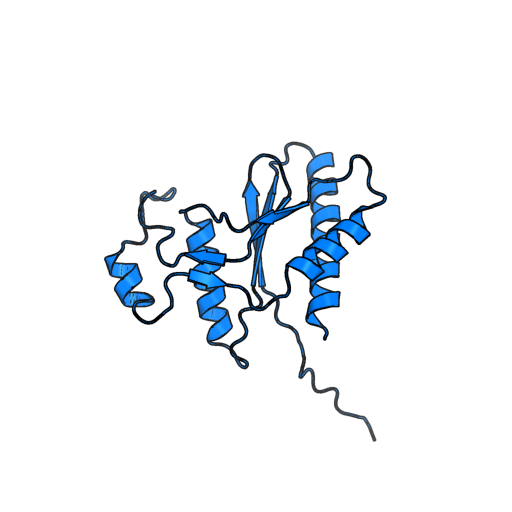15 1.00 91.88 111 ALA A N 1
ATOM 901 C CA . ALA A 1 111 ? -7.367 -3.298 13.709 1.00 91.88 111 ALA A CA 1
ATOM 902 C C . ALA A 1 111 ? -7.811 -4.188 14.885 1.00 91.88 111 ALA A C 1
ATOM 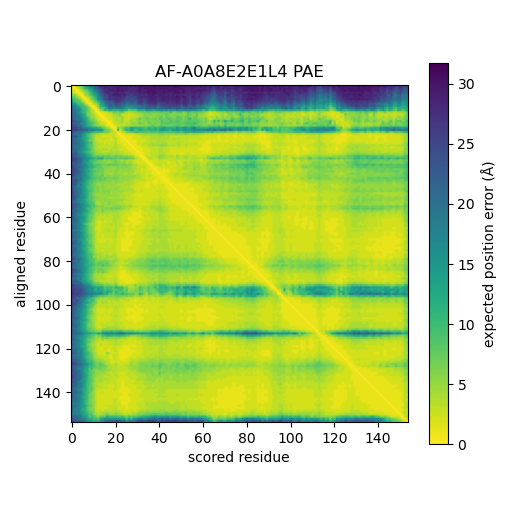904 O O . ALA A 1 111 ? -7.740 -3.776 16.038 1.00 91.88 111 ALA A O 1
ATOM 905 N N . LYS A 1 112 ? -8.290 -5.408 14.614 1.00 89.88 112 LYS A N 1
ATOM 906 C CA . LYS A 1 112 ? -8.672 -6.374 15.657 1.00 89.88 112 LYS A CA 1
ATOM 907 C C . LYS A 1 112 ? -7.471 -7.079 16.294 1.00 89.88 112 LYS A C 1
ATOM 909 O O . LYS A 1 112 ? -7.635 -7.749 17.313 1.00 89.88 112 LYS A O 1
ATOM 914 N N . LYS A 1 113 ? -6.279 -6.994 15.697 1.00 81.56 113 LYS A N 1
ATOM 915 C CA . LYS A 1 113 ? -5.078 -7.676 16.189 1.00 81.56 113 LYS A CA 1
ATOM 916 C C . LYS A 1 113 ? -4.327 -6.783 17.174 1.00 81.56 113 LYS A C 1
ATOM 918 O O . LYS A 1 113 ? -4.087 -5.621 16.882 1.00 81.56 113 LYS A O 1
ATOM 923 N N . GLY A 1 114 ? -3.902 -7.380 18.291 1.00 66.12 114 GLY A N 1
ATOM 924 C CA . GLY A 1 114 ? -2.817 -6.935 19.179 1.00 66.12 114 GLY A CA 1
ATOM 925 C C . GLY A 1 114 ? -2.822 -5.467 19.616 1.00 66.12 114 GLY A C 1
ATOM 926 O O . GLY A 1 114 ? -3.211 -5.161 20.738 1.00 66.12 114 GLY A O 1
ATOM 927 N N . ASP A 1 115 ? -2.317 -4.591 18.751 1.00 83.81 115 ASP A N 1
ATOM 928 C CA . ASP A 1 115 ? -2.005 -3.183 19.006 1.00 83.81 115 ASP A CA 1
ATOM 929 C C . ASP A 1 115 ? -3.001 -2.196 18.367 1.00 83.81 115 ASP A C 1
ATOM 931 O O . ASP A 1 115 ? -2.824 -0.983 18.475 1.00 83.81 115 ASP A O 1
ATOM 935 N N . GLY A 1 116 ? -4.048 -2.690 17.696 1.00 86.69 116 GLY A N 1
ATOM 936 C CA . GLY A 1 116 ? -5.058 -1.852 17.045 1.00 86.69 116 GLY A CA 1
ATOM 937 C C . GLY A 1 116 ? -4.575 -1.154 15.771 1.00 86.69 116 GLY A C 1
ATOM 938 O O . GLY A 1 116 ? -5.340 -0.391 15.165 1.00 86.69 116 GLY A O 1
ATOM 939 N N . LYS A 1 117 ? -3.329 -1.403 15.345 1.00 91.25 117 LYS A N 1
ATOM 940 C CA . LYS A 1 117 ? -2.768 -0.812 14.133 1.00 91.25 117 LYS A CA 1
ATOM 941 C C . LYS A 1 117 ? -3.425 -1.405 12.894 1.00 91.25 117 LYS A C 1
ATOM 943 O O . LYS A 1 117 ? -3.798 -2.575 12.822 1.00 91.25 117 LYS A O 1
ATOM 948 N N . ARG A 1 118 ? -3.519 -0.575 11.864 1.00 93.25 118 ARG A N 1
ATOM 949 C CA . ARG A 1 118 ? -4.038 -0.917 10.541 1.00 93.25 118 ARG A CA 1
ATOM 950 C C . ARG A 1 118 ? -2.913 -0.844 9.526 1.00 93.25 118 ARG A C 1
ATOM 952 O O . ARG A 1 118 ? -3.042 -0.163 8.519 1.00 93.25 118 ARG A O 1
ATOM 959 N N . ASN A 1 119 ? -1.804 -1.523 9.812 1.00 93.00 119 ASN A N 1
ATOM 960 C CA . ASN A 1 119 ? -0.631 -1.556 8.940 1.00 93.00 119 ASN A CA 1
ATOM 961 C C . ASN A 1 119 ? -0.916 -2.406 7.694 1.00 93.00 119 ASN A C 1
ATOM 963 O O . ASN A 1 119 ? -0.485 -3.552 7.567 1.00 93.00 119 ASN A O 1
ATOM 967 N N . VAL A 1 120 ? -1.704 -1.846 6.786 1.00 93.44 120 VAL A N 1
ATOM 968 C CA . VAL A 1 120 ? -2.113 -2.452 5.524 1.00 93.44 120 VAL A CA 1
ATOM 969 C C . VAL A 1 120 ? -1.793 -1.468 4.415 1.00 93.44 120 VAL A C 1
ATOM 971 O O . VAL A 1 120 ? -1.999 -0.267 4.570 1.00 93.44 120 VAL A O 1
ATOM 974 N N . VAL A 1 121 ? -1.305 -1.987 3.300 1.00 93.88 121 VAL A N 1
ATOM 975 C CA . VAL A 1 121 ? -1.102 -1.239 2.065 1.00 93.88 121 VAL A CA 1
ATOM 976 C C . VAL A 1 121 ? -1.821 -1.969 0.950 1.00 93.88 121 VAL A C 1
ATOM 978 O O . VAL A 1 121 ? -1.644 -3.177 0.768 1.00 93.88 121 VAL A O 1
ATOM 981 N N . PHE A 1 122 ? -2.609 -1.227 0.182 1.00 93.75 122 PHE A N 1
ATOM 982 C CA . PHE A 1 122 ? -3.107 -1.694 -1.101 1.00 93.75 122 PHE A CA 1
ATOM 983 C C . PHE A 1 122 ? -2.279 -1.062 -2.214 1.00 93.75 122 PHE A C 1
ATOM 985 O O . PHE A 1 122 ? -2.089 0.150 -2.222 1.00 93.75 122 PHE A O 1
ATOM 992 N N . PHE A 1 123 ? -1.767 -1.885 -3.122 1.00 94.50 123 PHE A N 1
ATOM 993 C CA . PHE A 1 123 ? -0.792 -1.515 -4.135 1.00 94.50 123 PHE A CA 1
ATOM 994 C C . PHE A 1 123 ? -1.327 -1.790 -5.541 1.00 94.50 123 PHE A C 1
ATOM 996 O O . PHE A 1 123 ? -1.385 -2.925 -6.018 1.00 94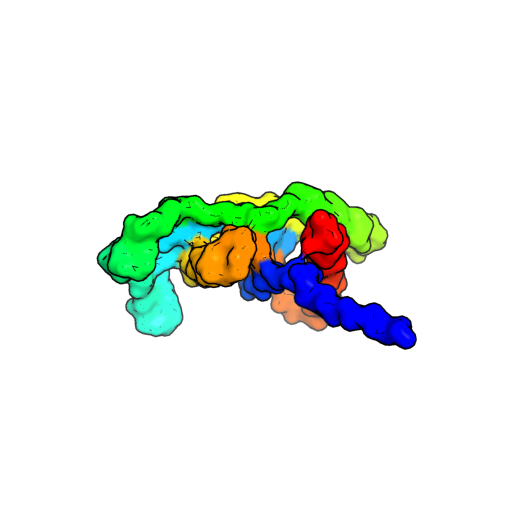.50 123 PHE A O 1
ATOM 1003 N N . HIS A 1 124 ? -1.713 -0.733 -6.237 1.00 92.81 124 HIS A N 1
ATOM 1004 C CA . HIS A 1 124 ? -2.014 -0.802 -7.652 1.00 92.81 124 HIS A CA 1
ATOM 1005 C C . HIS A 1 124 ? -0.723 -0.858 -8.476 1.00 92.81 124 HIS A C 1
ATOM 1007 O O . HIS A 1 124 ? 0.152 -0.005 -8.334 1.00 92.81 124 HIS A O 1
ATOM 1013 N N . VAL A 1 125 ? -0.621 -1.852 -9.356 1.00 92.81 125 VAL A N 1
ATOM 1014 C CA . VAL A 1 125 ? 0.465 -2.014 -10.338 1.00 92.81 125 VAL A CA 1
ATOM 1015 C C . VAL A 1 125 ? -0.072 -1.752 -11.744 1.00 92.81 125 VAL A C 1
ATOM 1017 O O . VAL A 1 125 ? -1.240 -2.035 -11.977 1.00 92.81 125 VAL A O 1
ATOM 1020 N N . PRO A 1 126 ? 0.711 -1.231 -12.699 1.00 91.56 126 PRO A N 1
ATOM 1021 C CA . PRO A 1 126 ? 0.249 -1.076 -14.070 1.00 91.56 126 PRO A CA 1
ATOM 1022 C C . PRO A 1 126 ? 0.016 -2.435 -14.751 1.00 91.56 126 PRO A C 1
ATOM 1024 O O . PRO A 1 126 ? 0.434 -3.483 -14.251 1.00 91.56 126 PRO A O 1
ATOM 1027 N N . LEU A 1 127 ? -0.649 -2.422 -15.907 1.00 89.88 127 LEU A N 1
ATOM 1028 C CA . LEU A 1 127 ? -0.747 -3.609 -16.752 1.00 89.88 127 LEU A CA 1
ATOM 1029 C C . LEU A 1 127 ? 0.644 -3.961 -17.297 1.00 89.88 127 LEU A C 1
ATOM 1031 O O . LEU A 1 127 ? 1.356 -3.097 -17.806 1.00 89.88 127 LEU A O 1
ATOM 1035 N N . PHE A 1 128 ? 1.015 -5.233 -17.188 1.00 89.56 128 PHE A N 1
ATOM 1036 C CA . PHE A 1 128 ? 2.268 -5.767 -17.709 1.00 89.56 128 PHE A CA 1
ATOM 1037 C C . PHE A 1 128 ? 1.967 -6.715 -18.864 1.00 89.56 128 PHE A C 1
ATOM 1039 O O . PHE A 1 128 ? 1.180 -7.646 -18.700 1.00 89.56 128 PHE A O 1
ATOM 1046 N N . GLU A 1 129 ? 2.600 -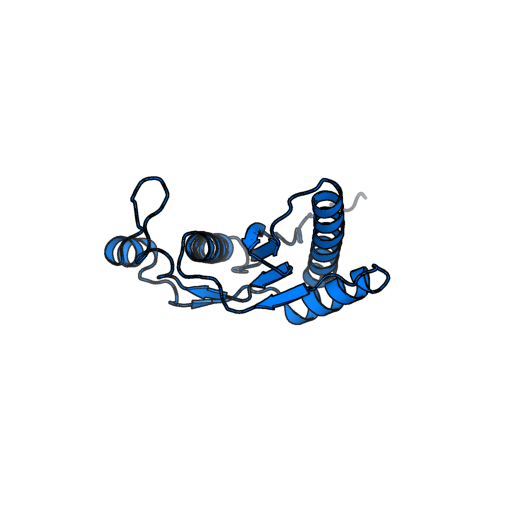6.495 -20.013 1.00 88.75 129 GLU A N 1
ATOM 1047 C CA . GLU A 1 129 ? 2.400 -7.330 -21.206 1.00 88.75 129 GLU A CA 1
ATOM 1048 C C . GLU A 1 129 ? 3.656 -8.129 -21.556 1.00 88.75 129 GLU A C 1
ATOM 1050 O O . GLU A 1 129 ? 3.577 -9.178 -22.195 1.00 88.75 129 GLU A O 1
ATOM 1055 N N . THR A 1 130 ? 4.825 -7.657 -21.118 1.00 92.31 130 THR A N 1
ATOM 1056 C CA . THR A 1 130 ? 6.112 -8.264 -21.447 1.00 92.31 130 THR A CA 1
ATOM 1057 C C . THR A 1 130 ? 6.887 -8.697 -20.207 1.00 92.31 130 THR A C 1
ATOM 1059 O O . THR A 1 130 ? 6.763 -8.137 -19.119 1.00 92.31 130 THR A O 1
ATOM 1062 N N . GLU A 1 131 ? 7.810 -9.638 -20.395 1.00 93.69 131 GLU A N 1
ATOM 1063 C CA . GLU A 1 131 ? 8.801 -10.030 -19.382 1.00 93.69 131 GLU A CA 1
ATOM 1064 C C . GLU A 1 131 ? 9.626 -8.847 -18.851 1.00 93.69 131 GLU A C 1
ATOM 1066 O O . GLU A 1 131 ? 10.060 -8.825 -17.698 1.00 93.69 131 GLU A O 1
ATOM 1071 N N . LYS A 1 132 ? 9.861 -7.837 -19.697 1.00 91.50 132 LYS A N 1
ATOM 1072 C CA . LYS A 1 132 ? 10.543 -6.608 -19.289 1.00 91.50 132 LYS A CA 1
ATOM 1073 C C . LYS A 1 132 ? 9.682 -5.807 -18.312 1.00 91.50 132 LYS A C 1
ATOM 1075 O O . LYS A 1 132 ? 10.224 -5.291 -17.336 1.00 91.50 132 LYS A O 1
ATOM 1080 N N . ASP A 1 133 ? 8.375 -5.746 -18.545 1.00 91.44 133 ASP A N 1
ATOM 1081 C CA . ASP A 1 133 ? 7.432 -5.059 -17.663 1.00 91.44 133 ASP A CA 1
ATOM 1082 C C . ASP A 1 133 ? 7.306 -5.780 -16.322 1.00 91.44 133 ASP A C 1
ATOM 1084 O O . ASP A 1 133 ? 7.328 -5.135 -15.279 1.00 91.44 133 ASP A O 1
ATOM 1088 N N . ILE A 1 134 ? 7.286 -7.116 -16.328 1.00 92.50 134 ILE A N 1
ATOM 1089 C CA . ILE A 1 134 ? 7.267 -7.926 -15.101 1.00 92.50 134 ILE A CA 1
ATOM 1090 C C . ILE A 1 134 ? 8.537 -7.693 -14.274 1.00 92.50 134 ILE A C 1
ATOM 1092 O O . ILE A 1 134 ? 8.457 -7.458 -13.064 1.00 92.50 134 ILE A O 1
ATOM 1096 N N . ARG A 1 135 ? 9.720 -7.696 -14.909 1.00 94.00 135 ARG A N 1
ATOM 1097 C CA . ARG A 1 135 ? 10.982 -7.367 -14.221 1.00 94.00 135 ARG A CA 1
ATOM 1098 C C . ARG A 1 135 ? 10.953 -5.958 -13.639 1.00 94.00 135 ARG A C 1
ATOM 1100 O O . ARG A 1 135 ? 11.277 -5.774 -12.468 1.00 94.00 135 ARG A O 1
ATOM 1107 N N . ARG A 1 136 ? 10.480 -4.982 -14.418 1.00 93.31 136 ARG A N 1
ATOM 1108 C CA . ARG A 1 136 ? 10.312 -3.595 -13.970 1.00 93.31 136 ARG A CA 1
ATOM 1109 C C . ARG A 1 136 ? 9.374 -3.502 -12.765 1.00 93.31 136 ARG A C 1
ATOM 1111 O O . ARG A 1 136 ? 9.706 -2.853 -11.778 1.00 93.31 136 ARG A O 1
ATOM 1118 N N . GLY A 1 137 ? 8.223 -4.165 -12.833 1.00 94.06 137 GLY A N 1
ATOM 1119 C CA . GLY A 1 137 ? 7.250 -4.237 -11.749 1.00 94.06 137 GLY A CA 1
ATOM 1120 C C . GLY A 1 137 ? 7.831 -4.870 -10.491 1.00 94.06 137 GLY A C 1
ATOM 1121 O O . GLY A 1 137 ? 7.596 -4.374 -9.392 1.00 94.06 137 GLY A O 1
ATOM 1122 N N . THR A 1 138 ? 8.656 -5.905 -10.647 1.00 95.25 138 THR A N 1
ATOM 1123 C CA . THR A 1 138 ? 9.350 -6.572 -9.539 1.00 95.25 138 THR A CA 1
ATOM 1124 C C . THR A 1 138 ? 10.311 -5.618 -8.829 1.00 95.25 138 THR A C 1
ATOM 1126 O O . THR A 1 138 ? 10.233 -5.473 -7.612 1.00 95.25 138 THR A O 1
ATOM 1129 N N . GLU A 1 139 ? 11.162 -4.904 -9.573 1.00 96.25 139 GLU A N 1
ATOM 1130 C CA . GLU A 1 139 ? 12.079 -3.896 -9.014 1.00 96.25 139 GLU A CA 1
ATOM 1131 C C . GLU A 1 139 ? 11.327 -2.797 -8.253 1.00 96.25 139 GLU A C 1
ATOM 1133 O O . GLU A 1 139 ? 11.689 -2.445 -7.130 1.00 96.25 139 GLU A O 1
ATOM 1138 N N . VAL A 1 140 ? 10.243 -2.285 -8.846 1.00 97.12 140 VAL A N 1
ATOM 1139 C CA . VAL A 1 140 ? 9.397 -1.251 -8.237 1.00 97.12 140 VAL A CA 1
ATOM 1140 C C . VAL A 1 140 ? 8.725 -1.758 -6.960 1.00 97.12 140 VAL A C 1
ATOM 1142 O O . VAL A 1 140 ? 8.669 -1.029 -5.970 1.00 97.12 140 VAL A O 1
ATOM 1145 N N . THR A 1 141 ? 8.268 -3.010 -6.949 1.00 96.62 141 THR A N 1
ATOM 1146 C CA . THR A 1 141 ? 7.651 -3.643 -5.773 1.00 96.62 141 THR A CA 1
ATOM 1147 C C . THR A 1 141 ? 8.666 -3.859 -4.652 1.00 96.62 141 THR A C 1
ATOM 1149 O O . THR A 1 141 ? 8.369 -3.587 -3.492 1.00 96.62 141 THR A O 1
ATOM 1152 N N . ILE A 1 142 ? 9.884 -4.304 -4.978 1.00 96.69 142 ILE A N 1
ATOM 1153 C CA . ILE A 1 142 ? 10.963 -4.469 -3.993 1.00 96.69 142 ILE A CA 1
ATOM 1154 C C . ILE A 1 142 ? 11.306 -3.121 -3.352 1.00 96.69 142 ILE A C 1
ATOM 1156 O O . ILE A 1 142 ? 11.427 -3.045 -2.131 1.00 96.69 142 ILE A O 1
ATOM 1160 N N . ALA A 1 143 ? 11.413 -2.056 -4.152 1.00 97.44 143 ALA A N 1
ATOM 1161 C CA . ALA A 1 143 ? 11.656 -0.709 -3.643 1.00 97.44 143 ALA A CA 1
ATOM 1162 C C . ALA A 1 143 ? 10.543 -0.238 -2.685 1.00 97.44 143 ALA A C 1
ATOM 1164 O O . ALA A 1 143 ? 10.841 0.344 -1.643 1.00 97.44 143 ALA A O 1
ATOM 1165 N N . LEU A 1 144 ? 9.274 -0.551 -2.980 1.00 97.06 144 LEU A N 1
ATOM 1166 C CA . LEU A 1 144 ? 8.155 -0.269 -2.074 1.00 97.06 144 LEU A CA 1
ATOM 1167 C C . LEU A 1 144 ? 8.297 -1.032 -0.749 1.00 97.06 144 LEU A C 1
ATOM 1169 O O . LEU A 1 144 ? 8.146 -0.445 0.319 1.00 97.06 144 LEU A O 1
ATOM 1173 N N . ILE A 1 145 ? 8.607 -2.331 -0.805 1.00 95.12 145 ILE A N 1
ATOM 1174 C CA . ILE A 1 145 ? 8.772 -3.172 0.392 1.00 95.12 145 ILE A CA 1
ATOM 1175 C C . ILE A 1 145 ? 9.901 -2.646 1.283 1.00 95.12 145 ILE A C 1
ATOM 1177 O O . ILE A 1 145 ? 9.737 -2.619 2.501 1.00 95.12 145 ILE A O 1
ATOM 1181 N N . LYS A 1 146 ? 11.018 -2.195 0.701 1.00 94.38 146 LYS A N 1
ATOM 1182 C CA . LYS A 1 146 ? 12.100 -1.556 1.463 1.00 94.38 146 LYS A CA 1
ATOM 1183 C C . LYS A 1 146 ? 11.624 -0.282 2.155 1.00 94.38 146 LYS A C 1
ATOM 1185 O O . LYS A 1 146 ? 11.795 -0.165 3.363 1.00 94.38 146 LYS A O 1
ATOM 1190 N N . GLY A 1 147 ? 10.953 0.612 1.423 1.00 94.56 147 GLY A N 1
ATOM 1191 C CA . GLY A 1 147 ? 10.391 1.836 2.000 1.00 94.56 147 GLY A CA 1
ATOM 1192 C C . GLY A 1 147 ? 9.426 1.546 3.154 1.00 94.56 147 GLY A C 1
ATOM 1193 O O . GLY A 1 147 ? 9.493 2.187 4.201 1.00 94.56 147 GLY A O 1
ATOM 1194 N N . LEU A 1 148 ? 8.579 0.522 3.014 1.00 93.44 148 LEU A N 1
ATOM 1195 C CA . LEU A 1 148 ? 7.697 0.053 4.085 1.00 93.44 148 LEU A CA 1
ATOM 1196 C C . LEU A 1 148 ? 8.467 -0.510 5.282 1.00 93.44 148 LEU A C 1
ATOM 1198 O O . LEU A 1 148 ? 8.128 -0.202 6.422 1.00 93.44 148 LEU A O 1
ATOM 1202 N N . ALA A 1 149 ? 9.488 -1.333 5.052 1.00 91.31 149 ALA A N 1
ATOM 1203 C CA . ALA A 1 149 ? 10.277 -1.928 6.126 1.00 91.31 149 ALA A CA 1
ATOM 1204 C C . ALA A 1 149 ? 11.041 -0.863 6.926 1.00 91.31 149 ALA A C 1
ATOM 1206 O O . ALA A 1 149 ? 11.044 -0.911 8.150 1.00 91.31 149 ALA A O 1
ATOM 1207 N N . GLU A 1 150 ? 11.639 0.117 6.250 1.00 89.81 150 GLU A N 1
ATOM 1208 C CA . GLU A 1 150 ? 12.416 1.184 6.889 1.00 89.81 150 GLU A CA 1
ATOM 1209 C C . GLU A 1 150 ? 11.542 2.149 7.697 1.00 89.81 150 GLU A C 1
ATOM 1211 O O . GLU A 1 150 ? 11.917 2.549 8.795 1.00 89.81 150 GLU A O 1
ATOM 1216 N N . THR A 1 151 ? 10.359 2.495 7.185 1.00 88.56 151 THR A N 1
ATOM 1217 C CA . THR A 1 151 ? 9.438 3.439 7.849 1.00 88.56 151 THR A CA 1
ATOM 1218 C C . THR A 1 151 ? 8.595 2.792 8.948 1.00 88.56 151 THR A C 1
ATOM 1220 O O . THR A 1 151 ? 8.180 3.475 9.878 1.00 88.56 151 THR A O 1
ATOM 1223 N N . SER A 1 152 ? 8.349 1.478 8.884 1.00 77.69 152 SER A N 1
ATOM 1224 C CA . SER A 1 152 ? 7.563 0.748 9.895 1.00 77.69 152 SER A CA 1
ATOM 1225 C C . SER A 1 152 ? 8.397 0.126 11.020 1.00 77.69 152 SER A C 1
ATOM 1227 O O . SER A 1 152 ? 7.827 -0.491 11.922 1.00 77.69 152 SER A O 1
ATOM 1229 N N . ALA A 1 153 ? 9.727 0.252 10.967 1.00 60.00 153 ALA A N 1
ATOM 1230 C CA . ALA A 1 153 ? 10.657 -0.238 11.986 1.00 60.00 153 ALA A CA 1
ATOM 1231 C C . ALA A 1 153 ? 10.949 0.775 13.117 1.00 60.00 153 ALA A C 1
ATOM 1233 O O . ALA A 1 153 ? 11.723 0.449 14.020 1.00 60.00 153 ALA A O 1
ATOM 1234 N N . GLY A 1 154 ? 10.353 1.973 13.067 1.00 47.53 154 GLY A N 1
ATOM 1235 C CA . GLY A 1 154 ? 10.378 2.985 14.136 1.00 47.53 154 GLY A CA 1
ATOM 1236 C C . GLY A 1 154 ? 9.159 2.913 15.046 1.00 47.53 154 GLY A C 1
ATOM 1237 O O . GLY A 1 154 ? 9.319 3.257 16.237 1.00 47.53 154 GLY A O 1
#

Nearest PDB structures (foldseek):
  5z48-assembly1_B  TM=7.449E-01  e=1.254E-06  Deinococcus radiodurans R1 = ATCC 13939 = DSM 20539
  1sjp-assembly1_B  TM=2.697E-01  e=7.080E-01  Mycobacterium tuberculosis
  1kp8-assembly1_C  TM=2.107E-01  e=2.170E+00  Escherichia coli

Secondary structure (DSSP, 8-state):
-------TT----EEEEEE-SS-EEEESEEETTTTSSS--TTS----HHHHHHHHTTS-SEEE-SS-HHHHHHHHHHHTTT-SSPP-EEEE----TTHHHHHHHHHHHHHHTSTT----EEEEEE----SHHHHHHHHHHHHHHHHHHHHHHT-

InterPro domains:
  IPR016125 Peptidase C15, pyroglutamyl peptidase I-like [PTHR23402] (20-150)
  IPR036440 Peptidase C15, pyroglutamyl peptidase I-like superfamily [G3DSA:3.40.630.20] (13-151)
  IPR036440 Peptidase C15, pyroglutamyl peptidase I-like superfamily [SSF53182] (21-146)

pLDDT: mean 87.27, std 13.86, range [37.56, 97.44]

Radius of gyration: 17.38 Å; Cα contacts (8 Å, |Δi|>4): 236; chains: 1; bounding box: 51×26×51 Å

Solvent-accessible surface area (backbone atoms only — not comparable to full-atom values): 8780 Å² total; per-residue (Å²): 140,81,82,80,82,73,82,83,75,73,68,68,70,46,79,44,76,47,78,39,77,85,42,35,30,40,44,49,40,20,38,63,74,14,23,52,84,51,59,49,99,82,72,45,58,56,40,69,66,56,42,43,71,76,46,60,88,52,68,63,62,48,62,42,68,57,67,56,70,62,26,49,52,42,25,50,59,71,40,65,84,45,82,79,65,77,61,74,42,82,39,74,78,54,57,66,25,68,66,10,36,53,47,29,50,48,34,54,57,35,34,73,41,98,82,53,49,14,41,46,41,40,35,36,34,40,68,66,90,47,75,67,43,51,52,51,51,49,54,55,49,52,31,42,53,49,18,47,53,66,66,60,71,116

Sequence (154 aa):
MTRPWVLSHLSRVLLSARIRKNYFAIESSASRSSYHENPDVSHRVFTKGETKNVWGKSPEILNTTLELEQVVEKWREELRSAKPAPDVRLSDDVENFLCGFMYYASLVEMAKKGDGKRNVVFFHVPLFETEKDIRRGTEVTIALIKGLAETSAG

Mean predicted aligned error: 6.33 Å